Protein AF-A0A3D1FD42-F1 (afdb_monomer_lite)

Structure (mmCIF, N/CA/C/O backbone):
data_AF-A0A3D1FD42-F1
#
_entry.id   AF-A0A3D1FD42-F1
#
loop_
_atom_site.group_PDB
_atom_site.id
_atom_site.type_symbol
_atom_site.label_atom_id
_atom_site.label_alt_id
_atom_site.label_comp_id
_atom_site.label_asym_id
_atom_site.label_entity_id
_atom_site.label_seq_id
_atom_site.pdbx_PDB_ins_code
_atom_site.Cartn_x
_atom_site.Cartn_y
_atom_site.Cartn_z
_atom_site.occupancy
_atom_site.B_iso_or_equiv
_atom_site.auth_seq_id
_atom_site.auth_comp_id
_atom_site.auth_asym_id
_atom_site.auth_atom_id
_atom_site.pdbx_PDB_model_num
ATOM 1 N N . MET A 1 1 ? -2.340 13.616 -14.631 1.00 57.06 1 MET A N 1
ATOM 2 C CA . MET A 1 1 ? -3.451 12.922 -13.937 1.00 57.06 1 MET A CA 1
ATOM 3 C C . MET A 1 1 ? -2.814 11.946 -12.969 1.00 57.06 1 MET A C 1
ATOM 5 O O . MET A 1 1 ? -2.014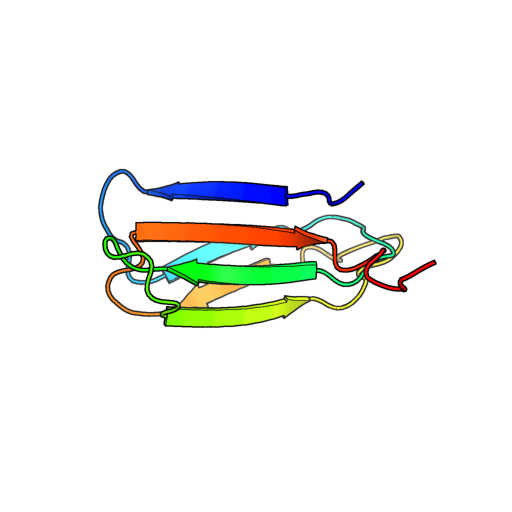 11.143 -13.417 1.00 57.06 1 MET A O 1
ATOM 9 N N . THR A 1 2 ? -3.096 12.035 -11.672 1.00 78.19 2 THR A N 1
ATOM 10 C CA . THR A 1 2 ? -2.455 11.167 -10.673 1.00 78.19 2 THR A CA 1
ATOM 11 C C . THR A 1 2 ? -3.121 9.792 -10.660 1.00 78.19 2 THR A C 1
ATOM 13 O O . THR A 1 2 ? -4.324 9.686 -10.410 1.00 78.19 2 THR A O 1
ATOM 16 N N . HIS A 1 3 ? -2.356 8.733 -10.922 1.00 88.00 3 HIS A N 1
ATOM 17 C CA . HIS A 1 3 ? -2.848 7.359 -10.810 1.00 88.00 3 HIS A CA 1
ATOM 18 C C . HIS A 1 3 ? -2.791 6.888 -9.349 1.00 88.00 3 HIS A C 1
ATOM 20 O O . HIS A 1 3 ? -1.765 7.032 -8.686 1.00 88.00 3 HIS A O 1
ATOM 26 N N . ARG A 1 4 ? -3.894 6.317 -8.844 1.00 92.50 4 ARG A N 1
ATOM 27 C CA . ARG A 1 4 ? -3.998 5.775 -7.479 1.00 92.50 4 ARG A CA 1
ATOM 28 C C . ARG A 1 4 ? -4.784 4.470 -7.455 1.00 92.50 4 ARG A C 1
ATOM 30 O O . ARG A 1 4 ? -5.894 4.415 -7.980 1.00 92.50 4 ARG A O 1
ATOM 37 N N . LEU A 1 5 ? -4.258 3.481 -6.739 1.00 94.88 5 LEU A N 1
ATOM 38 C CA . LEU A 1 5 ? -4.975 2.277 -6.320 1.00 94.88 5 LEU A CA 1
ATOM 39 C C . LEU A 1 5 ? -5.097 2.261 -4.789 1.00 94.88 5 LEU A C 1
ATOM 41 O O . LEU A 1 5 ? -4.205 2.738 -4.084 1.00 94.88 5 LEU A O 1
ATOM 45 N N . ARG A 1 6 ? -6.212 1.730 -4.280 1.00 97.12 6 ARG A N 1
ATOM 46 C CA . ARG A 1 6 ? -6.476 1.554 -2.849 1.00 97.12 6 ARG A CA 1
ATOM 47 C C . ARG A 1 6 ? -6.796 0.090 -2.557 1.00 97.12 6 ARG A C 1
ATOM 49 O O . ARG A 1 6 ? -7.569 -0.525 -3.286 1.00 97.12 6 ARG A O 1
ATOM 56 N N . PHE A 1 7 ? -6.202 -0.426 -1.489 1.00 97.69 7 PHE A N 1
ATOM 57 C CA . PHE A 1 7 ? -6.483 -1.731 -0.906 1.00 97.69 7 PHE A CA 1
ATOM 58 C C . PHE A 1 7 ? -7.271 -1.508 0.382 1.00 97.69 7 PHE A C 1
ATOM 60 O O . PHE A 1 7 ? -6.756 -0.881 1.307 1.00 97.69 7 PHE A O 1
ATOM 67 N N . ASP A 1 8 ? -8.505 -1.996 0.436 1.00 98.25 8 ASP A N 1
ATOM 68 C CA . ASP A 1 8 ? -9.341 -1.953 1.635 1.00 98.25 8 ASP A CA 1
ATOM 69 C C . ASP A 1 8 ? -9.389 -3.339 2.276 1.00 98.25 8 ASP A C 1
ATOM 71 O O . ASP A 1 8 ? -9.700 -4.329 1.609 1.00 98.25 8 ASP A O 1
ATOM 75 N N . PHE A 1 9 ? -9.090 -3.411 3.572 1.00 98.12 9 PHE A N 1
ATOM 76 C CA . PHE A 1 9 ? -9.142 -4.659 4.325 1.00 98.12 9 PHE A CA 1
ATOM 77 C C . PHE A 1 9 ? -10.443 -4.729 5.130 1.00 98.12 9 PHE A C 1
ATOM 79 O O . PHE A 1 9 ? -10.815 -3.782 5.820 1.00 98.12 9 PHE A O 1
ATOM 86 N N . ALA A 1 10 ? -11.149 -5.863 5.053 1.00 97.56 10 ALA A N 1
ATOM 87 C CA . ALA A 1 10 ? -12.415 -6.068 5.771 1.00 97.56 10 ALA A CA 1
ATOM 88 C C . ALA A 1 10 ? -12.246 -6.060 7.305 1.00 97.56 10 ALA A C 1
ATOM 90 O O . ALA A 1 10 ? -13.188 -5.778 8.043 1.00 97.56 10 ALA A O 1
ATOM 91 N N . SER A 1 11 ? -11.038 -6.363 7.772 1.00 97.62 11 SER A N 1
ATOM 92 C CA . SER A 1 11 ? -10.577 -6.246 9.151 1.00 97.62 11 SER A CA 1
ATOM 93 C C . SER A 1 11 ? -9.128 -5.773 9.136 1.00 97.62 11 SER A C 1
ATOM 95 O O . SER A 1 11 ? -8.424 -6.023 8.157 1.00 97.62 11 SER A O 1
ATOM 97 N N . ALA A 1 12 ? -8.674 -5.132 10.214 1.00 97.75 12 ALA A N 1
ATOM 98 C CA . ALA A 1 12 ? -7.290 -4.685 10.299 1.00 97.75 12 ALA A CA 1
ATOM 99 C C . ALA A 1 12 ? -6.308 -5.865 10.171 1.00 97.75 12 ALA A C 1
ATOM 101 O O . ALA A 1 12 ? -6.563 -6.951 10.699 1.00 97.75 12 ALA A O 1
ATOM 102 N N . VAL A 1 13 ? -5.206 -5.641 9.457 1.00 98.50 13 VAL A N 1
ATOM 103 C CA . VAL A 1 13 ? -4.127 -6.616 9.244 1.00 98.50 13 VAL A CA 1
ATOM 104 C C . VAL A 1 13 ? -2.807 -6.062 9.775 1.00 98.50 13 VAL A C 1
ATOM 106 O O . VAL A 1 13 ? -2.628 -4.849 9.842 1.00 98.50 13 VAL A O 1
ATOM 109 N N . ASP A 1 14 ? -1.868 -6.943 10.115 1.00 98.38 14 ASP A N 1
ATOM 110 C CA . ASP A 1 14 ? -0.534 -6.533 10.586 1.00 98.38 14 ASP A CA 1
ATOM 111 C C . ASP A 1 14 ? 0.510 -6.482 9.461 1.00 98.38 14 ASP A C 1
ATOM 113 O O . ASP A 1 14 ? 1.611 -5.957 9.631 1.00 98.38 14 ASP A O 1
ATOM 117 N N . ALA A 1 15 ? 0.182 -7.046 8.297 1.00 98.12 15 ALA A N 1
ATOM 118 C CA . ALA A 1 15 ? 1.001 -6.968 7.099 1.00 98.12 15 ALA A CA 1
ATOM 119 C C . ALA A 1 15 ? 0.173 -7.245 5.845 1.00 98.12 15 ALA A C 1
ATOM 121 O O . ALA A 1 15 ? -0.794 -8.009 5.868 1.00 98.12 15 ALA A O 1
ATOM 122 N N . PHE A 1 16 ? 0.607 -6.673 4.729 1.00 97.62 16 PHE A N 1
ATOM 123 C CA . PHE A 1 16 ? 0.139 -7.040 3.398 1.00 97.62 16 PHE A CA 1
ATOM 124 C C . PHE A 1 16 ? 1.277 -6.887 2.394 1.00 97.62 16 PHE A C 1
ATOM 126 O O . PHE A 1 16 ? 2.276 -6.217 2.653 1.00 97.62 16 PHE A O 1
ATOM 133 N N . GLY A 1 17 ? 1.095 -7.463 1.215 1.00 96.19 17 GLY A N 1
ATOM 134 C CA . GLY A 1 17 ? 1.901 -7.118 0.062 1.00 96.19 17 GLY A CA 1
ATOM 135 C C . GLY A 1 17 ? 1.351 -7.733 -1.212 1.00 96.19 17 GLY A C 1
ATOM 136 O O . GLY A 1 17 ? 0.345 -8.446 -1.205 1.00 96.19 17 GLY A O 1
ATOM 137 N N . PHE A 1 18 ? 1.979 -7.374 -2.319 1.00 93.38 18 PHE A N 1
ATOM 138 C CA . PHE A 1 18 ? 1.522 -7.698 -3.658 1.00 93.38 18 PHE A CA 1
ATOM 139 C C . PHE A 1 18 ? 2.696 -7.679 -4.635 1.00 93.38 18 PHE A C 1
ATOM 141 O O . PHE A 1 18 ? 3.707 -7.007 -4.425 1.00 93.38 18 PHE A O 1
ATOM 148 N N . ASN A 1 19 ? 2.526 -8.395 -5.744 1.00 91.44 19 ASN A N 1
ATOM 149 C CA . ASN A 1 19 ? 3.437 -8.290 -6.874 1.00 91.44 19 ASN A CA 1
ATOM 150 C C . ASN A 1 19 ? 3.123 -6.994 -7.621 1.00 91.44 19 ASN A C 1
ATOM 152 O O . ASN A 1 19 ? 1.974 -6.768 -8.009 1.00 91.44 19 ASN A O 1
ATOM 156 N N . TRP A 1 20 ? 4.133 -6.162 -7.854 1.00 87.62 20 TRP A N 1
ATOM 157 C CA . TRP A 1 20 ? 3.961 -4.906 -8.582 1.00 87.62 20 TRP A CA 1
ATOM 158 C C . TRP A 1 20 ? 4.636 -4.972 -9.937 1.00 87.62 20 TRP A C 1
ATOM 160 O O . TRP A 1 20 ? 5.845 -5.153 -9.983 1.00 87.62 20 TRP A O 1
ATOM 170 N N . GLY A 1 21 ? 3.868 -4.850 -11.020 1.00 85.50 21 GLY A N 1
ATOM 171 C CA . GLY A 1 21 ? 4.361 -5.023 -12.387 1.00 85.50 21 GLY A CA 1
ATOM 172 C C . GLY A 1 21 ? 5.386 -3.980 -12.852 1.00 85.50 21 GLY A C 1
ATOM 173 O O . GLY A 1 21 ? 5.914 -3.182 -12.081 1.00 85.50 21 GLY A O 1
ATOM 174 N N . ALA A 1 22 ? 5.655 -4.011 -14.156 1.00 85.50 22 ALA A N 1
ATOM 175 C CA . ALA A 1 22 ? 6.485 -3.040 -14.862 1.00 85.50 22 ALA A CA 1
ATOM 176 C C . ALA A 1 22 ? 5.920 -1.609 -14.738 1.00 85.50 22 ALA A C 1
ATOM 178 O O . ALA A 1 22 ? 4.746 -1.381 -15.037 1.00 85.50 22 ALA A O 1
ATOM 179 N N . SER A 1 23 ? 6.752 -0.663 -14.303 1.00 87.75 23 SER A N 1
ATOM 180 C CA . SER A 1 23 ? 6.439 0.763 -14.183 1.00 87.75 23 SER A CA 1
ATOM 181 C C . SER A 1 23 ? 7.690 1.600 -14.425 1.00 87.75 23 SER A C 1
ATOM 183 O O . SER A 1 23 ? 8.709 1.379 -13.770 1.00 87.75 23 SER A O 1
ATOM 185 N N . ASP A 1 24 ? 7.578 2.613 -15.282 1.00 88.75 24 ASP A N 1
ATOM 186 C CA . ASP A 1 24 ? 8.660 3.572 -15.554 1.00 88.75 24 ASP A CA 1
ATOM 187 C C . ASP A 1 24 ? 8.726 4.707 -14.512 1.00 88.75 24 ASP A C 1
ATOM 189 O O . ASP A 1 24 ? 9.665 5.501 -14.477 1.00 88.75 24 ASP A O 1
ATOM 193 N N . ASP A 1 25 ? 7.732 4.749 -13.626 1.00 90.00 25 ASP A N 1
ATOM 194 C CA . ASP A 1 25 ? 7.523 5.799 -12.641 1.00 90.00 25 ASP A CA 1
ATOM 195 C C . ASP A 1 25 ? 7.836 5.348 -11.213 1.00 90.00 25 ASP A C 1
ATOM 197 O O . ASP A 1 25 ? 7.722 4.163 -10.882 1.00 90.00 25 ASP A O 1
ATOM 201 N N . THR A 1 26 ? 8.147 6.317 -10.347 1.00 92.06 26 THR A N 1
ATOM 202 C CA . THR A 1 26 ? 8.195 6.118 -8.893 1.00 92.06 26 THR A CA 1
ATOM 203 C C . THR A 1 26 ? 6.777 6.069 -8.328 1.00 92.06 26 THR A C 1
ATOM 205 O O . THR A 1 26 ? 5.924 6.887 -8.679 1.00 92.06 26 THR A O 1
ATOM 208 N N . TRP A 1 27 ? 6.531 5.150 -7.398 1.00 93.56 27 TRP A N 1
ATOM 209 C CA . TRP A 1 27 ? 5.253 5.036 -6.696 1.00 93.56 27 TRP A CA 1
ATOM 210 C C . TRP A 1 27 ? 5.446 5.093 -5.188 1.00 93.56 27 TRP A C 1
ATOM 212 O O . TRP A 1 27 ? 6.413 4.559 -4.654 1.00 93.56 27 TRP A O 1
ATOM 222 N N . LEU A 1 28 ? 4.497 5.711 -4.491 1.00 96.81 28 LEU A N 1
ATOM 223 C CA . LEU A 1 28 ? 4.466 5.734 -3.035 1.00 96.81 28 LEU A CA 1
ATOM 224 C C . LEU A 1 28 ? 3.378 4.786 -2.539 1.00 96.81 28 LEU A C 1
ATOM 226 O O . LEU A 1 28 ? 2.194 5.025 -2.783 1.00 96.81 28 LEU A O 1
ATOM 230 N N . LEU A 1 29 ? 3.788 3.721 -1.853 1.00 97.88 29 LEU A N 1
ATOM 231 C CA . LEU A 1 29 ? 2.908 2.848 -1.088 1.00 97.88 29 LEU A CA 1
ATOM 232 C C . LEU A 1 29 ? 2.780 3.409 0.331 1.00 97.88 29 LEU A C 1
ATOM 234 O O . LEU A 1 29 ? 3.783 3.655 0.990 1.00 97.88 29 LEU A O 1
ATOM 238 N N . SER A 1 30 ? 1.561 3.589 0.816 1.00 98.62 30 SER A N 1
ATOM 239 C CA . SER A 1 30 ? 1.271 4.111 2.154 1.00 98.62 30 SER A CA 1
ATOM 240 C C . SER A 1 30 ? 0.233 3.235 2.839 1.00 98.62 30 SER A C 1
ATOM 242 O O . SER A 1 30 ? -0.763 2.875 2.211 1.00 98.62 30 SER A O 1
ATOM 244 N N . ALA A 1 31 ? 0.448 2.909 4.111 1.00 98.75 31 ALA A N 1
ATOM 245 C CA . ALA A 1 31 ? -0.484 2.150 4.938 1.00 98.75 31 ALA A CA 1
ATOM 246 C C . ALA A 1 31 ? -1.097 3.049 6.013 1.00 98.75 31 ALA A C 1
ATOM 248 O O . ALA A 1 31 ? -0.399 3.872 6.605 1.00 98.75 31 ALA A O 1
ATOM 249 N N . PHE A 1 32 ? -2.389 2.877 6.281 1.00 98.75 32 PHE A N 1
ATOM 250 C CA . PHE A 1 32 ? -3.146 3.725 7.195 1.00 98.75 32 PHE A CA 1
ATOM 251 C C . PHE A 1 32 ? -3.980 2.900 8.169 1.00 98.75 32 PHE A C 1
ATOM 253 O O . PHE A 1 32 ? -4.473 1.822 7.824 1.00 98.75 32 PHE A O 1
ATOM 260 N N . ASP A 1 33 ? -4.179 3.433 9.371 1.00 98.44 33 ASP A N 1
ATOM 261 C CA . ASP A 1 33 ? -5.148 2.896 10.326 1.00 98.44 33 ASP A CA 1
ATOM 262 C C . ASP A 1 33 ? -6.592 3.327 9.990 1.00 98.44 33 ASP A C 1
ATOM 264 O O . ASP A 1 33 ? -6.854 4.071 9.039 1.00 98.44 33 ASP A O 1
ATOM 268 N N . SER A 1 34 ? -7.562 2.865 10.785 1.00 97.94 34 SER A N 1
ATOM 269 C CA . SER A 1 34 ? -8.985 3.199 10.608 1.00 97.94 34 SER A CA 1
ATOM 270 C C . SER A 1 34 ? -9.315 4.674 10.864 1.00 97.94 34 SER A C 1
ATOM 272 O O . SER A 1 34 ? -10.400 5.134 10.512 1.00 97.94 34 SER A O 1
ATOM 274 N N . SER A 1 35 ? -8.402 5.411 11.496 1.00 98.25 35 SER A N 1
ATOM 275 C CA . SER A 1 35 ? -8.529 6.837 11.801 1.00 98.25 35 SER A CA 1
ATOM 276 C C . SER A 1 35 ? -7.884 7.722 10.724 1.00 98.25 35 SER A C 1
ATOM 278 O O . SER A 1 35 ? -7.912 8.944 10.853 1.00 98.25 35 SER A O 1
ATOM 280 N N . ASN A 1 36 ? -7.370 7.130 9.637 1.00 97.69 36 ASN A N 1
ATOM 281 C CA . ASN A 1 36 ? -6.601 7.780 8.568 1.00 97.69 36 ASN A CA 1
ATOM 282 C C . ASN A 1 36 ? -5.221 8.295 8.995 1.00 97.69 36 ASN A C 1
ATOM 284 O O . ASN A 1 36 ? -4.653 9.154 8.318 1.00 97.69 36 ASN A O 1
ATOM 288 N N . ASN A 1 37 ? -4.654 7.769 10.080 1.00 98.38 37 ASN A N 1
ATOM 289 C CA . ASN A 1 37 ? -3.266 8.052 10.414 1.00 98.38 37 ASN A CA 1
ATOM 290 C C . ASN A 1 37 ? -2.353 7.222 9.513 1.00 98.38 37 ASN A C 1
ATOM 292 O O . ASN A 1 37 ? -2.579 6.023 9.335 1.00 98.38 37 ASN A O 1
ATOM 296 N N . LEU A 1 38 ? -1.314 7.853 8.962 1.00 98.44 38 LEU A N 1
ATOM 297 C CA . LEU A 1 38 ? -0.255 7.147 8.246 1.00 98.44 38 LEU A CA 1
ATOM 298 C C . LEU A 1 38 ? 0.525 6.289 9.246 1.00 98.44 38 LEU A C 1
ATOM 300 O O . LEU A 1 38 ? 1.083 6.811 10.209 1.00 98.44 38 LEU A O 1
ATOM 304 N N . LEU A 1 39 ? 0.556 4.985 9.004 1.00 98.56 39 LEU A N 1
ATOM 305 C CA . LEU A 1 39 ? 1.301 4.025 9.810 1.00 98.56 39 LEU A CA 1
ATOM 306 C C . LEU A 1 39 ? 2.726 3.855 9.293 1.00 98.56 39 LEU A C 1
ATOM 308 O O . LEU A 1 39 ? 3.663 3.834 10.083 1.00 98.56 39 LEU A O 1
ATOM 312 N N . ASP A 1 40 ? 2.874 3.718 7.976 1.00 98.56 40 ASP A N 1
ATOM 313 C CA . ASP A 1 40 ? 4.167 3.561 7.313 1.00 98.56 40 ASP A CA 1
ATOM 314 C C . ASP A 1 40 ? 4.046 3.845 5.805 1.00 98.56 40 ASP A C 1
ATOM 316 O O . ASP A 1 40 ? 2.941 3.885 5.246 1.00 98.56 40 ASP A O 1
ATOM 320 N N . SER A 1 41 ? 5.183 4.027 5.134 1.00 98.19 41 SER A N 1
ATOM 321 C CA . SER A 1 41 ? 5.249 4.210 3.689 1.00 98.19 41 SER A CA 1
ATOM 322 C C . SER A 1 41 ? 6.527 3.657 3.067 1.00 98.19 41 SER A C 1
ATOM 324 O O . SER A 1 41 ? 7.607 3.755 3.642 1.00 98.19 41 SER A O 1
ATOM 326 N N . LEU A 1 42 ? 6.408 3.169 1.836 1.00 97.44 42 LEU A N 1
ATOM 327 C CA . LEU A 1 42 ? 7.501 2.654 1.025 1.00 97.44 42 LEU A CA 1
ATOM 328 C C . LEU A 1 42 ? 7.512 3.354 -0.337 1.00 97.44 42 LEU A C 1
ATOM 330 O O . LEU A 1 42 ? 6.523 3.320 -1.070 1.00 97.44 42 LEU A O 1
ATOM 334 N N . SER A 1 43 ? 8.649 3.955 -0.688 1.00 95.81 43 SER A N 1
ATOM 335 C CA . SER A 1 43 ? 8.897 4.437 -2.048 1.00 95.81 43 SER A CA 1
ATOM 336 C C . SER A 1 43 ? 9.379 3.280 -2.919 1.00 95.81 43 SER A C 1
ATOM 338 O O . SER A 1 43 ? 10.377 2.630 -2.603 1.00 95.81 43 SER A O 1
ATOM 340 N N . ILE A 1 44 ? 8.659 3.019 -4.003 1.00 92.94 44 ILE A N 1
ATOM 341 C CA . ILE A 1 44 ? 8.960 1.986 -4.988 1.00 92.94 44 ILE A CA 1
ATOM 342 C C . ILE A 1 44 ? 9.585 2.681 -6.194 1.00 92.94 44 ILE A C 1
ATOM 344 O O . ILE A 1 44 ? 8.929 3.474 -6.873 1.0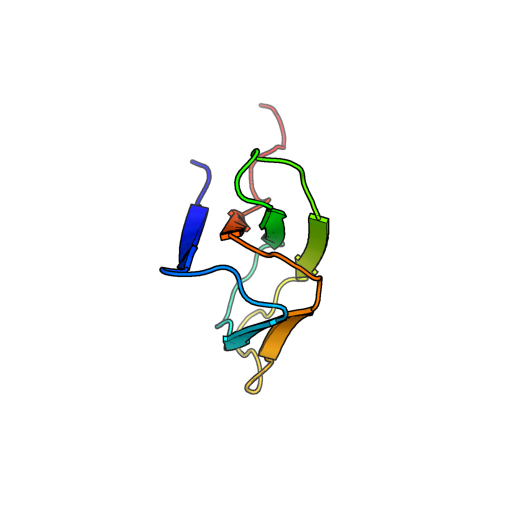0 92.94 44 ILE A O 1
ATOM 348 N N . ALA A 1 45 ? 10.863 2.395 -6.437 1.00 91.31 45 ALA A N 1
ATOM 349 C CA . ALA A 1 45 ? 11.572 2.881 -7.613 1.00 91.31 45 ALA A CA 1
ATOM 350 C C . ALA A 1 45 ? 10.986 2.271 -8.906 1.00 91.31 45 ALA A C 1
ATOM 352 O O . ALA A 1 45 ? 10.401 1.185 -8.847 1.00 91.31 45 ALA A O 1
ATOM 353 N N . PRO A 1 46 ? 11.168 2.925 -10.069 1.00 90.88 46 PRO A N 1
ATOM 354 C CA . PRO A 1 46 ? 10.777 2.367 -11.358 1.00 90.88 46 PRO A CA 1
ATOM 355 C C . PRO A 1 46 ? 11.286 0.934 -11.550 1.00 90.88 46 PRO A C 1
ATOM 357 O O . PRO A 1 46 ? 12.485 0.669 -11.442 1.00 90.88 46 PRO A O 1
ATOM 360 N N . THR A 1 47 ? 10.371 0.017 -11.857 1.00 89.19 47 THR A N 1
ATOM 361 C CA . THR A 1 47 ? 10.667 -1.391 -12.168 1.00 89.19 47 THR A CA 1
ATOM 362 C C . THR A 1 47 ? 10.931 -1.605 -13.664 1.00 89.19 47 THR A C 1
ATOM 364 O O . THR A 1 47 ? 11.374 -2.679 -14.061 1.00 89.19 47 THR A O 1
ATOM 367 N N . GLN A 1 48 ? 10.720 -0.583 -14.505 1.00 84.12 48 GLN A N 1
ATOM 368 C CA . GLN A 1 48 ? 10.962 -0.605 -15.952 1.00 84.12 48 GLN A CA 1
ATOM 369 C C . GLN A 1 48 ? 10.275 -1.806 -16.629 1.00 84.12 48 GLN A C 1
ATOM 371 O O . G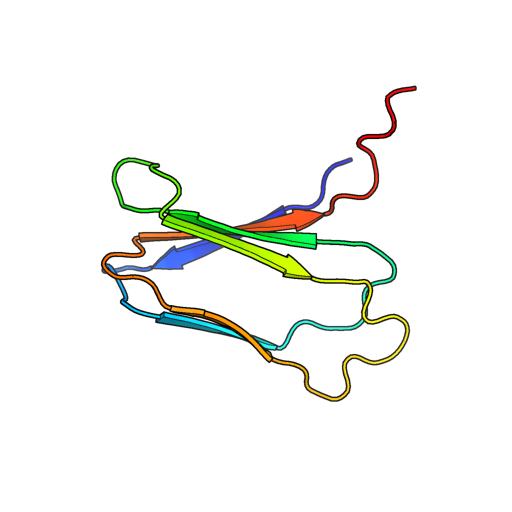LN A 1 48 ? 9.179 -2.196 -16.242 1.00 84.12 48 GLN A O 1
ATOM 376 N N . SER A 1 49 ? 10.898 -2.421 -17.642 1.00 75.56 49 SER A N 1
ATOM 377 C CA . SER A 1 49 ? 10.304 -3.475 -18.477 1.00 75.56 49 SER A CA 1
ATOM 378 C C . SER A 1 49 ? 10.098 -4.837 -17.796 1.00 75.56 49 SER A C 1
ATOM 380 O O . SER A 1 49 ? 9.493 -5.725 -18.399 1.00 75.56 49 SER A O 1
ATOM 382 N N . SER A 1 50 ? 10.588 -5.041 -16.571 1.00 72.62 50 SER A N 1
ATOM 383 C CA . SER A 1 50 ? 10.388 -6.279 -15.814 1.00 72.62 50 SER A CA 1
ATOM 384 C C . SER A 1 50 ? 10.602 -6.038 -14.328 1.00 72.62 50 SER A C 1
ATOM 386 O O . SER A 1 50 ? 11.648 -5.548 -13.923 1.00 72.62 50 SER A O 1
ATOM 388 N N . ASN A 1 51 ? 9.661 -6.496 -13.508 1.00 71.81 51 ASN A N 1
ATOM 389 C CA . ASN A 1 51 ? 9.807 -6.487 -12.057 1.00 71.81 51 ASN A CA 1
ATOM 390 C C . ASN A 1 51 ? 10.481 -7.758 -11.505 1.00 71.81 51 ASN A C 1
ATOM 392 O O . ASN A 1 51 ? 10.550 -7.898 -10.302 1.00 71.81 51 ASN A O 1
ATOM 396 N N . SER A 1 52 ? 10.880 -8.740 -12.327 1.00 70.12 52 SER A N 1
ATOM 397 C CA . SER A 1 52 ? 11.421 -10.049 -11.881 1.00 70.12 52 SER A CA 1
ATOM 398 C C . SER A 1 52 ? 10.603 -10.798 -10.802 1.00 70.12 52 SER A C 1
ATOM 400 O O . SER A 1 52 ? 11.125 -11.703 -10.154 1.00 70.12 52 SER A O 1
ATOM 402 N N . GLY A 1 53 ? 9.317 -10.474 -10.625 1.00 75.62 53 GLY A N 1
ATOM 403 C CA . GLY A 1 53 ? 8.504 -10.995 -9.521 1.00 75.62 53 GLY A CA 1
ATOM 404 C C . GLY A 1 53 ? 8.684 -10.266 -8.184 1.00 75.62 53 GLY A C 1
ATOM 405 O O . GLY A 1 53 ? 8.337 -10.834 -7.150 1.00 75.62 53 GLY A O 1
ATOM 406 N N . ASP A 1 54 ? 9.196 -9.035 -8.198 1.00 83.06 54 ASP A N 1
ATOM 407 C CA . ASP A 1 54 ? 9.373 -8.204 -7.014 1.00 83.06 54 ASP A CA 1
ATOM 408 C C . ASP A 1 54 ? 8.048 -8.025 -6.269 1.00 83.06 54 ASP A C 1
ATOM 410 O O . ASP A 1 54 ? 6.982 -7.748 -6.840 1.00 83.06 54 ASP A O 1
ATOM 414 N N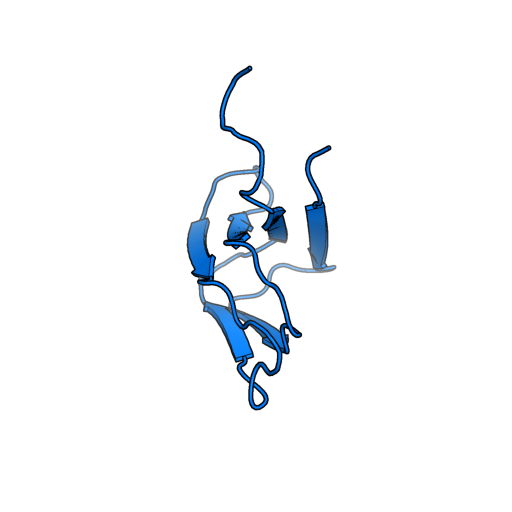 . TYR A 1 55 ? 8.154 -8.200 -4.957 1.00 89.56 55 TYR A N 1
ATOM 415 C CA . TYR A 1 55 ? 7.052 -8.151 -4.020 1.00 89.56 55 TYR A CA 1
ATOM 416 C C . TYR A 1 55 ? 7.240 -6.960 -3.091 1.00 89.56 55 TYR A C 1
ATOM 418 O O . TYR A 1 55 ? 8.278 -6.820 -2.443 1.00 89.56 55 TYR A O 1
ATOM 426 N N . PHE A 1 56 ? 6.209 -6.126 -3.004 1.00 94.25 56 PHE A N 1
ATOM 427 C CA . PHE A 1 56 ? 6.205 -4.935 -2.167 1.00 94.25 56 PHE A CA 1
ATOM 428 C C . PHE A 1 56 ? 5.089 -5.037 -1.143 1.00 94.25 56 PHE A C 1
ATOM 430 O O . PHE A 1 56 ? 4.009 -5.559 -1.417 1.00 94.25 56 PHE A O 1
ATOM 437 N N . GLY A 1 57 ? 5.348 -4.531 0.053 1.00 97.12 57 GLY A N 1
ATOM 438 C CA . GLY A 1 57 ? 4.418 -4.637 1.158 1.00 97.12 57 GLY A CA 1
ATOM 439 C C . GLY A 1 57 ? 4.859 -3.805 2.343 1.00 97.12 57 GLY A C 1
ATOM 440 O O . GLY A 1 57 ? 5.980 -3.302 2.385 1.00 97.12 57 GLY A O 1
ATOM 441 N N . ILE A 1 58 ? 3.951 -3.672 3.299 1.00 98.44 58 ILE A N 1
ATOM 442 C CA . ILE A 1 58 ? 4.187 -2.986 4.564 1.00 98.44 58 ILE A CA 1
ATOM 443 C C . ILE A 1 58 ? 3.748 -3.931 5.677 1.00 98.44 58 ILE A C 1
ATOM 445 O O . ILE A 1 58 ? 2.682 -4.546 5.591 1.00 98.44 58 ILE A O 1
ATOM 449 N N . ALA A 1 59 ? 4.577 -4.030 6.713 1.00 98.38 59 ALA A N 1
ATOM 450 C CA . ALA A 1 59 ? 4.267 -4.723 7.954 1.00 98.38 59 ALA A CA 1
ATOM 451 C C . ALA A 1 59 ? 4.202 -3.688 9.080 1.00 98.38 59 ALA A C 1
ATOM 453 O O . ALA A 1 59 ? 5.224 -3.152 9.503 1.00 98.38 59 ALA A O 1
ATOM 454 N N . SER A 1 60 ? 2.989 -3.389 9.531 1.00 97.75 60 SER A N 1
ATOM 455 C CA . SER A 1 60 ? 2.709 -2.462 10.622 1.00 97.75 60 SER A CA 1
ATOM 456 C C . SER A 1 60 ? 1.416 -2.901 11.313 1.00 97.75 60 SER A C 1
ATOM 458 O O . SER A 1 60 ? 0.499 -3.348 10.624 1.00 97.75 60 SER A O 1
ATOM 460 N N . PRO A 1 61 ? 1.304 -2.816 12.647 1.00 97.88 61 PRO A N 1
ATOM 461 C CA . PRO A 1 61 ? 0.079 -3.199 13.335 1.00 97.88 61 PRO A CA 1
ATOM 462 C C . PRO A 1 61 ? -1.124 -2.348 12.914 1.00 97.88 61 PRO A C 1
ATOM 464 O O . PRO A 1 61 ? -1.005 -1.136 12.738 1.00 97.88 61 PRO A O 1
ATOM 467 N N . ASN A 1 62 ? -2.310 -2.959 12.884 1.00 98.12 62 ASN A N 1
ATOM 468 C CA . ASN A 1 62 ? -3.599 -2.278 12.689 1.00 98.12 62 ASN A CA 1
ATOM 469 C C . ASN A 1 62 ? -3.793 -1.562 11.332 1.00 98.12 62 ASN A C 1
ATOM 471 O O . ASN A 1 62 ? -4.518 -0.563 11.26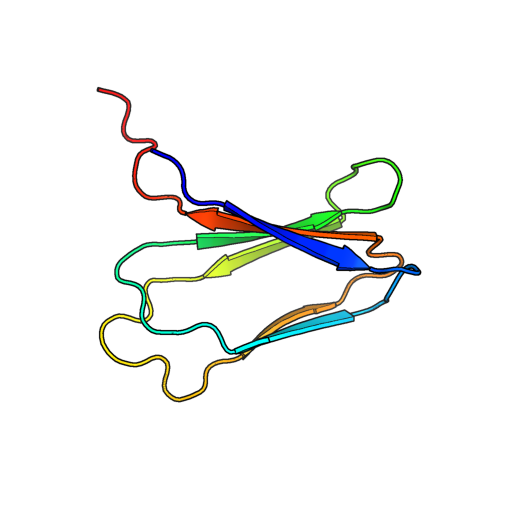0 1.00 98.12 62 ASN A O 1
ATOM 475 N N . ILE A 1 63 ? -3.206 -2.064 10.243 1.00 98.69 63 ILE A N 1
ATOM 476 C CA . ILE A 1 63 ? -3.445 -1.513 8.901 1.00 98.69 63 ILE A CA 1
ATOM 477 C C . ILE A 1 63 ? -4.907 -1.752 8.514 1.00 98.69 63 ILE A C 1
ATOM 479 O O . ILE A 1 63 ? -5.349 -2.891 8.378 1.00 98.69 63 ILE A O 1
ATOM 483 N N . SER A 1 64 ? -5.655 -0.671 8.299 1.00 98.75 64 SER A N 1
ATOM 484 C CA . SER A 1 64 ? -7.047 -0.708 7.838 1.00 98.75 64 SER A CA 1
ATOM 485 C C . SER A 1 64 ? -7.159 -0.591 6.320 1.00 98.75 64 SER A C 1
ATOM 487 O O . SER A 1 64 ? -8.037 -1.212 5.723 1.00 98.75 64 SER A O 1
ATOM 489 N N . TYR A 1 65 ? -6.298 0.207 5.689 1.00 98.75 65 TYR A N 1
ATOM 490 C CA . TYR A 1 65 ? -6.218 0.315 4.236 1.00 98.75 65 TYR A CA 1
ATOM 491 C C . TYR A 1 65 ? -4.818 0.746 3.803 1.00 98.75 65 TYR A C 1
ATOM 493 O O . TYR A 1 65 ? -4.027 1.257 4.597 1.00 98.75 65 TYR A O 1
ATOM 501 N N . ALA A 1 66 ? -4.520 0.567 2.522 1.00 98.56 66 ALA A N 1
ATOM 502 C CA . ALA A 1 66 ? -3.298 1.068 1.914 1.00 98.56 66 ALA A CA 1
ATOM 503 C C . ALA A 1 66 ? -3.578 1.735 0.569 1.00 98.56 66 ALA A C 1
ATOM 505 O O . ALA A 1 66 ? -4.548 1.410 -0.116 1.00 98.56 66 ALA A O 1
ATOM 506 N N . THR A 1 67 ? -2.717 2.663 0.168 1.00 98.00 67 THR A N 1
ATOM 507 C CA . THR A 1 67 ? -2.769 3.303 -1.148 1.00 98.00 67 THR A CA 1
ATOM 508 C C . THR A 1 67 ? -1.430 3.197 -1.840 1.00 98.00 67 THR A C 1
ATOM 510 O O . THR A 1 67 ? -0.406 3.390 -1.197 1.00 98.00 67 THR A O 1
ATOM 513 N N . ILE A 1 68 ? -1.442 2.979 -3.150 1.00 95.88 68 ILE A N 1
ATOM 514 C CA . ILE A 1 68 ? -0.271 3.161 -4.005 1.00 95.88 68 ILE A CA 1
ATOM 515 C C . ILE A 1 68 ? -0.562 4.279 -5.006 1.00 95.88 68 ILE A C 1
ATOM 517 O O . ILE A 1 68 ? -1.579 4.247 -5.707 1.00 95.88 68 ILE A O 1
ATOM 521 N N . VAL A 1 69 ? 0.286 5.309 -5.008 1.00 95.69 69 VAL A N 1
ATOM 522 C CA . VAL A 1 69 ? 0.089 6.550 -5.773 1.00 95.69 69 VAL A CA 1
ATOM 523 C C . VAL A 1 69 ? 1.301 6.820 -6.652 1.00 95.69 69 VAL A C 1
ATOM 525 O O . VAL A 1 69 ? 2.431 6.859 -6.163 1.00 95.69 69 VAL A O 1
ATOM 528 N N . ASN A 1 70 ? 1.058 7.029 -7.940 1.00 93.00 70 ASN A N 1
ATOM 529 C CA . ASN A 1 70 ? 2.080 7.403 -8.908 1.00 93.00 70 ASN A CA 1
ATOM 530 C C . ASN A 1 70 ? 2.613 8.802 -8.581 1.00 93.00 70 ASN A C 1
ATOM 532 O O . ASN A 1 70 ? 1.826 9.719 -8.347 1.00 93.00 70 ASN A O 1
ATOM 536 N N . GLN A 1 71 ? 3.935 8.946 -8.543 1.00 91.12 71 GLN A N 1
ATOM 537 C CA . GLN A 1 71 ? 4.605 10.211 -8.224 1.00 91.12 71 GLN A CA 1
ATOM 538 C C . GLN A 1 71 ? 4.984 11.008 -9.482 1.00 91.12 71 GLN A C 1
ATOM 540 O O . GLN A 1 71 ? 5.553 12.095 -9.381 1.00 91.12 71 GLN A O 1
ATOM 545 N N . SER A 1 72 ? 4.665 10.498 -10.671 1.00 76.19 72 SER A N 1
ATOM 546 C CA . SER A 1 72 ? 4.943 11.173 -11.933 1.00 76.19 72 SER A CA 1
ATOM 547 C C . SER A 1 72 ? 3.872 12.212 -12.208 1.00 76.19 72 SER A C 1
ATOM 549 O O . SER A 1 72 ? 2.734 11.910 -12.565 1.00 76.19 72 SER A O 1
ATOM 551 N N . GLY A 1 73 ? 4.250 13.472 -12.009 1.00 58.19 73 GLY A N 1
ATOM 55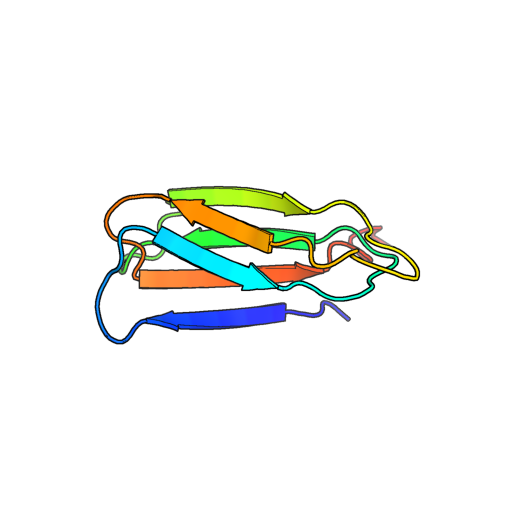2 C CA . GLY A 1 73 ? 3.375 14.616 -12.245 1.00 58.19 73 GLY A CA 1
ATOM 553 C C . GLY A 1 73 ? 3.154 15.539 -11.050 1.00 58.19 73 GLY A C 1
ATOM 554 O O . GLY A 1 73 ? 2.211 16.317 -11.108 1.00 58.19 73 GLY A O 1
ATOM 555 N N . ASP A 1 74 ? 4.009 15.511 -10.021 1.00 51.09 74 ASP A N 1
ATOM 556 C CA . ASP A 1 74 ? 4.194 16.674 -9.130 1.00 51.09 74 ASP A CA 1
ATOM 557 C C . ASP A 1 74 ? 5.434 17.494 -9.536 1.00 51.09 74 ASP A C 1
ATOM 559 O O . ASP A 1 74 ? 6.192 17.998 -8.716 1.00 51.09 74 ASP A O 1
ATOM 563 N N . ASN A 1 75 ? 5.668 17.607 -10.846 1.00 43.53 75 ASN A N 1
ATOM 564 C CA . ASN A 1 75 ? 6.346 18.778 -11.381 1.00 43.53 75 ASN A CA 1
ATOM 565 C C . ASN A 1 75 ? 5.224 19.752 -11.720 1.00 43.53 75 ASN A C 1
ATOM 567 O O . ASN A 1 75 ? 4.534 19.565 -12.719 1.00 43.53 75 ASN A O 1
ATOM 571 N N . GLY A 1 76 ? 4.986 20.709 -10.825 1.00 44.28 76 GLY A N 1
ATOM 572 C CA . GLY A 1 76 ? 4.079 21.815 -11.089 1.00 44.28 76 GLY A CA 1
ATOM 573 C C . GLY A 1 76 ? 4.519 22.549 -12.352 1.00 44.28 76 GLY A C 1
ATOM 574 O O . GLY A 1 76 ? 5.561 23.206 -12.343 1.00 44.28 76 GLY A O 1
ATOM 575 N N . ASP A 1 77 ? 3.728 22.402 -13.409 1.00 38.66 77 ASP A N 1
ATOM 576 C CA . ASP A 1 77 ? 3.671 23.359 -14.512 1.00 38.66 77 ASP A CA 1
ATOM 577 C C . ASP A 1 77 ? 2.825 24.572 -14.091 1.00 38.66 77 ASP A C 1
ATOM 579 O O . ASP A 1 77 ? 1.736 24.366 -13.496 1.00 38.66 77 ASP A O 1
#

Foldseek 3Di:
DKDKDKFADPFFDQKDKDFDFAFQFKKKKFFAAPVRDTFDIDIDHGCHHGVVRDMDMDGHGRGRMMMIMTPPPVPDD

Radius of gyration: 13.05 Å; chains: 1; bounding box: 24×34×32 Å

Secondary structure (DSSP, 8-state):
---EEEEEEEEEEEEEEEE----SS-EEEEEE-TT--EEEEEEE---TT--TT-EEEEEEEEEEEEEEEE-TT-S--

pLDDT: mean 89.57, std 13.99, range [38.66, 98.75]

Sequence (77 aa):
MTHRLRFDFASAVDAFGFNWGASDDTWLLSAFDSSNNLLDSLSIAPTQSSNSGDYFGIASPNISYATIVNQSGDNGD